Protein AF-A0A101GXT3-F1 (afdb_monomer_lite)

Foldseek 3Di:
DDLVVLCVLLVHDSVLSVVLVVLCVVVVVDVDDDPVVSQLSNQLVVVVVVVDDSNRSSVVSSPPPPCVVVVVVVVVVVVVVVVVVVVVVVVVVVVVVVVVVVVVVVVVVVVVVVVCVVVVVVVVVVVVVVVVVVVVVVVD

Radius of gyration: 41.02 Å; chains: 1; bounding box: 81×34×104 Å

Sequence (140 aa):
MNFKELSEASGIKYETVRNYVKVLIEEGLIDEVNEDVIQIVKKMPDYTSKGFTVVEAAHRAVVLEDTHTSVTEELTELQDKIASLQEENQRLERELGEEKATVAELKERLESFESNTENSSAIAVYKEDVKTAADALKTA

Structure (mmCIF, N/CA/C/O backbone):
data_AF-A0A101GXT3-F1
#
_entry.id   AF-A0A101GXT3-F1
#
loop_
_atom_site.group_PDB
_atom_site.id
_atom_site.type_symbol
_atom_site.label_atom_id
_atom_site.label_alt_id
_atom_site.label_comp_id
_atom_site.label_asym_id
_atom_site.label_entity_id
_atom_site.label_seq_id
_atom_site.pdbx_PDB_ins_code
_atom_site.Cartn_x
_atom_site.Cartn_y
_atom_site.Cartn_z
_atom_site.occupancy
_atom_site.B_iso_or_equiv
_atom_site.auth_seq_id
_atom_site.auth_comp_id
_atom_site.auth_asym_id
_atom_site.auth_atom_id
_atom_site.pdbx_PDB_model_num
ATOM 1 N N . MET A 1 1 ? 11.722 -0.841 -36.109 1.00 81.25 1 MET A N 1
ATOM 2 C CA . MET A 1 1 ? 13.142 -0.538 -35.807 1.00 81.25 1 MET A CA 1
ATOM 3 C C . MET A 1 1 ? 13.889 -1.850 -35.587 1.00 81.25 1 MET A C 1
ATOM 5 O O . MET A 1 1 ? 13.272 -2.807 -35.132 1.00 81.25 1 MET A O 1
ATOM 9 N N . ASN A 1 2 ? 15.172 -1.954 -35.939 1.00 88.44 2 ASN A N 1
ATOM 10 C CA . ASN A 1 2 ? 15.956 -3.183 -35.738 1.00 88.44 2 ASN A CA 1
ATOM 11 C C . ASN A 1 2 ? 16.849 -3.125 -34.476 1.00 88.44 2 ASN A C 1
ATOM 13 O O . ASN A 1 2 ? 17.088 -2.064 -33.906 1.00 88.44 2 ASN A O 1
ATOM 17 N N . PHE A 1 3 ? 17.369 -4.276 -34.026 1.00 90.12 3 PHE A N 1
ATOM 18 C CA . PHE A 1 3 ? 18.203 -4.355 -32.812 1.00 90.12 3 PHE A CA 1
ATOM 19 C C . PHE A 1 3 ? 19.497 -3.535 -32.885 1.00 90.12 3 PHE A C 1
ATOM 21 O O . PHE A 1 3 ? 20.016 -3.116 -31.853 1.00 90.12 3 PHE A O 1
ATOM 28 N N . LYS A 1 4 ? 20.040 -3.331 -34.090 1.00 90.50 4 LYS A N 1
ATOM 29 C CA . LYS A 1 4 ? 21.262 -2.551 -34.288 1.00 90.50 4 LYS A CA 1
ATOM 30 C C . LYS A 1 4 ? 20.979 -1.062 -34.089 1.00 90.50 4 LYS A C 1
ATOM 32 O O . LYS A 1 4 ? 21.676 -0.422 -33.313 1.00 90.50 4 LYS A O 1
ATOM 37 N N . GLU A 1 5 ? 19.908 -0.561 -34.696 1.00 90.81 5 GLU A N 1
ATOM 38 C CA . GLU A 1 5 ? 19.401 0.803 -34.496 1.00 90.81 5 GLU A CA 1
ATOM 39 C C . GLU A 1 5 ? 19.067 1.059 -33.022 1.00 90.81 5 GLU A C 1
ATOM 41 O O . GLU A 1 5 ? 19.459 2.079 -32.466 1.00 90.81 5 GLU A O 1
ATOM 46 N N . LEU A 1 6 ? 18.427 0.097 -32.349 1.00 91.31 6 LEU A N 1
ATOM 47 C CA . LEU A 1 6 ? 18.126 0.192 -30.919 1.00 91.31 6 LEU A CA 1
ATOM 48 C C . LEU A 1 6 ? 19.394 0.211 -30.053 1.00 91.31 6 LEU A C 1
ATOM 50 O O . LEU A 1 6 ? 19.456 0.944 -29.070 1.00 91.31 6 LEU A O 1
ATOM 54 N N . SER A 1 7 ? 20.413 -0.576 -30.401 1.00 93.00 7 SER A N 1
ATOM 55 C CA . SER A 1 7 ? 21.714 -0.578 -29.716 1.00 93.00 7 SER A CA 1
ATOM 56 C C . SER A 1 7 ? 22.421 0.769 -29.848 1.00 93.00 7 SER A C 1
ATOM 58 O O . SER A 1 7 ? 22.873 1.324 -28.848 1.00 93.00 7 SER A O 1
ATOM 60 N N . GLU A 1 8 ? 22.437 1.338 -31.051 1.00 93.19 8 GLU A N 1
ATOM 61 C CA . GLU A 1 8 ? 23.007 2.661 -31.313 1.00 93.19 8 GLU A CA 1
ATOM 62 C C . GLU A 1 8 ? 22.222 3.769 -30.583 1.00 93.19 8 GLU A C 1
ATOM 64 O O . GLU A 1 8 ? 22.824 4.612 -29.919 1.00 93.19 8 GLU A O 1
ATOM 69 N N . ALA A 1 9 ? 20.886 3.729 -30.612 1.00 91.25 9 ALA A N 1
ATOM 70 C CA . ALA A 1 9 ? 20.025 4.732 -29.979 1.00 91.25 9 ALA A CA 1
ATOM 71 C C . ALA A 1 9 ?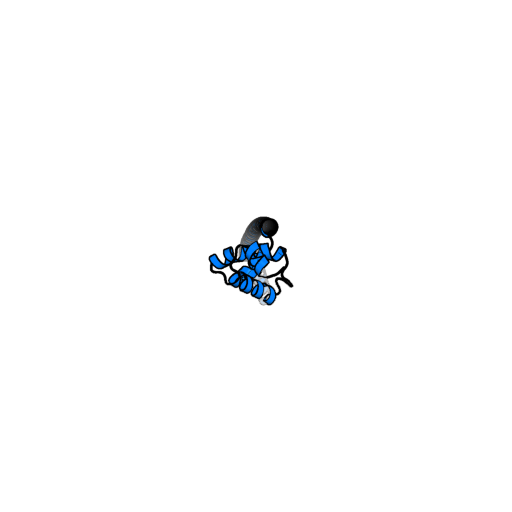 20.003 4.655 -28.439 1.00 91.25 9 ALA A C 1
ATOM 73 O O . ALA A 1 9 ? 19.859 5.677 -27.755 1.00 91.25 9 ALA A O 1
ATOM 74 N N . SER A 1 10 ? 20.134 3.449 -27.878 1.00 89.44 10 SER A N 1
ATOM 75 C CA . SER A 1 10 ? 20.193 3.225 -26.428 1.00 89.44 10 SER A CA 1
ATOM 76 C C . SER A 1 10 ? 21.587 3.435 -25.837 1.00 89.44 10 SER A C 1
ATOM 78 O O . SER A 1 10 ? 21.695 3.694 -24.641 1.00 89.44 10 SER A O 1
ATOM 80 N N . GLY A 1 11 ? 22.647 3.349 -26.649 1.00 92.06 11 GLY A N 1
ATOM 81 C CA . GLY A 1 11 ? 24.036 3.351 -26.176 1.00 92.06 11 GLY A CA 1
ATOM 82 C C . GLY A 1 11 ? 24.439 2.051 -25.470 1.00 92.06 11 GLY A C 1
ATOM 83 O O . GLY A 1 11 ? 25.480 1.995 -24.815 1.00 92.06 11 GLY A O 1
ATOM 84 N N . ILE A 1 12 ? 23.621 1.001 -25.582 1.00 93.31 12 ILE A N 1
ATOM 85 C CA . ILE A 1 12 ? 23.827 -0.300 -24.940 1.00 93.31 12 ILE A CA 1
ATOM 86 C C . ILE A 1 12 ? 24.348 -1.296 -25.977 1.00 93.31 12 ILE A C 1
ATOM 88 O O . ILE A 1 12 ? 23.961 -1.260 -27.143 1.00 93.31 12 ILE A O 1
ATOM 92 N N . LYS A 1 13 ? 25.223 -2.217 -25.554 1.00 95.19 13 LYS A N 1
ATOM 93 C CA . LYS A 1 13 ? 25.785 -3.262 -26.426 1.00 95.19 13 LYS A CA 1
ATOM 94 C C . LYS A 1 13 ? 24.692 -4.113 -27.074 1.00 95.19 13 LYS A C 1
ATOM 96 O O . LYS A 1 13 ? 23.722 -4.490 -26.416 1.00 95.19 13 LYS A O 1
ATOM 101 N N . TYR A 1 14 ? 24.908 -4.478 -28.334 1.00 94.69 14 TYR A N 1
ATOM 102 C CA . TYR A 1 14 ? 23.961 -5.234 -29.151 1.00 94.69 14 TYR A CA 1
ATOM 103 C C . TYR A 1 14 ? 23.461 -6.517 -28.472 1.00 94.69 14 TYR A C 1
ATOM 105 O O . TYR A 1 14 ? 22.256 -6.757 -28.416 1.00 94.69 14 TYR A O 1
ATOM 113 N N . GLU A 1 15 ? 24.358 -7.323 -27.900 1.00 93.94 15 GLU A N 1
ATOM 114 C CA . GLU A 1 15 ? 24.000 -8.576 -27.227 1.00 93.94 15 GLU A CA 1
ATOM 115 C C . GLU A 1 15 ? 23.100 -8.335 -26.011 1.00 93.94 15 GLU A C 1
ATOM 117 O O . GLU A 1 15 ? 22.149 -9.083 -25.780 1.00 93.94 15 GLU A O 1
ATOM 122 N N . THR A 1 16 ? 23.376 -7.272 -25.254 1.00 93.38 16 THR A N 1
ATOM 123 C CA . THR A 1 16 ? 22.592 -6.882 -24.079 1.00 93.38 16 THR A CA 1
ATOM 124 C C . THR A 1 16 ? 21.211 -6.384 -24.488 1.00 93.38 16 THR A C 1
ATOM 126 O O . THR A 1 16 ? 20.220 -6.835 -23.920 1.00 93.38 16 THR A O 1
ATOM 129 N N . VAL A 1 17 ? 21.124 -5.541 -25.521 1.00 94.69 17 VAL A N 1
ATOM 130 C CA . VAL A 1 17 ? 19.843 -5.091 -26.090 1.00 94.69 17 VAL A CA 1
ATOM 131 C C . VAL A 1 17 ? 19.025 -6.273 -26.590 1.00 94.69 17 VAL A C 1
ATOM 133 O O . VAL A 1 17 ? 17.846 -6.383 -26.269 1.00 94.69 17 VAL A O 1
ATOM 136 N N . ARG A 1 18 ? 19.646 -7.199 -27.324 1.00 94.69 18 ARG A N 1
ATOM 137 C CA . ARG A 1 18 ? 18.972 -8.403 -27.815 1.00 94.69 18 ARG A CA 1
ATOM 138 C C . ARG A 1 18 ? 18.406 -9.237 -26.665 1.00 94.69 18 ARG A C 1
ATOM 140 O O . ARG A 1 18 ? 17.293 -9.737 -26.781 1.00 94.69 18 ARG A O 1
ATOM 147 N N . ASN A 1 19 ? 19.150 -9.378 -25.568 1.00 94.94 19 ASN A N 1
ATOM 148 C CA . ASN A 1 19 ? 18.678 -10.084 -24.380 1.00 94.94 19 ASN A CA 1
ATOM 149 C C . ASN A 1 19 ? 17.511 -9.353 -23.695 1.00 94.94 19 ASN A C 1
ATOM 151 O O . ASN A 1 19 ? 16.520 -9.981 -23.345 1.00 94.94 19 ASN A O 1
ATOM 155 N N . TYR A 1 20 ? 17.604 -8.032 -23.543 1.00 95.00 20 TYR A N 1
ATOM 156 C CA . TYR A 1 20 ? 16.555 -7.220 -22.923 1.00 95.00 20 TYR A CA 1
ATOM 157 C C . TYR A 1 20 ? 15.260 -7.240 -23.727 1.00 9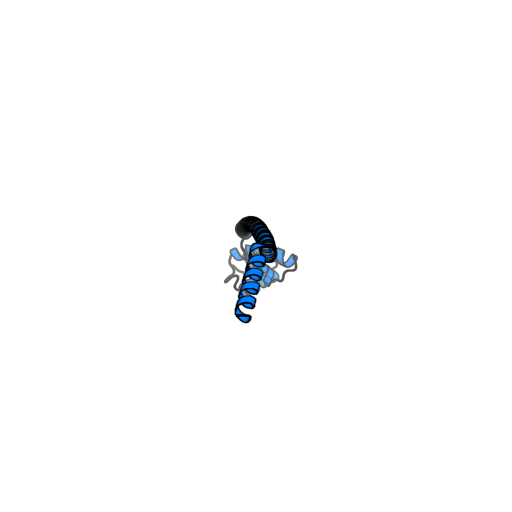5.00 20 TYR A C 1
ATOM 159 O O . TYR A 1 20 ? 14.203 -7.505 -23.170 1.00 95.00 20 TYR A O 1
ATOM 167 N N . VAL A 1 21 ? 15.340 -7.043 -25.043 1.00 93.88 21 VAL A N 1
ATOM 168 C CA . VAL A 1 21 ? 14.159 -7.070 -25.912 1.00 93.88 21 VAL A CA 1
ATOM 169 C C . VAL A 1 21 ? 13.527 -8.454 -25.959 1.00 93.88 21 VAL A C 1
ATOM 171 O O . VAL A 1 21 ? 12.307 -8.562 -25.963 1.00 93.88 21 VAL A O 1
ATOM 174 N N . LYS A 1 22 ? 14.339 -9.517 -25.945 1.00 94.94 22 LYS A N 1
ATOM 175 C CA . LYS A 1 22 ? 13.819 -10.880 -25.839 1.00 94.94 22 LYS A CA 1
ATOM 176 C C . LYS A 1 22 ? 12.952 -11.036 -24.585 1.00 94.94 22 LYS A C 1
ATOM 178 O O . LYS A 1 22 ? 11.830 -11.509 -24.701 1.00 94.94 22 LYS A O 1
ATOM 183 N N . VAL A 1 23 ? 13.446 -10.590 -23.430 1.00 95.56 23 VAL A N 1
ATOM 184 C CA . VAL A 1 23 ? 12.694 -10.634 -22.167 1.00 95.56 23 VAL A CA 1
ATOM 185 C C . VAL A 1 23 ? 11.440 -9.761 -22.228 1.00 95.56 23 VAL A C 1
ATOM 187 O O . VAL A 1 23 ? 10.382 -10.202 -21.806 1.00 95.56 23 VAL A O 1
ATOM 190 N N . LEU A 1 24 ? 11.521 -8.556 -22.798 1.00 93.50 24 LEU A N 1
ATOM 191 C CA . LEU A 1 24 ? 10.360 -7.670 -22.937 1.00 93.50 24 LEU A CA 1
ATOM 192 C C . LEU A 1 24 ? 9.232 -8.306 -23.771 1.00 93.50 24 LEU A C 1
ATOM 194 O O . LEU A 1 24 ? 8.067 -8.148 -23.425 1.00 93.50 24 LEU A O 1
ATOM 198 N N . ILE A 1 25 ? 9.570 -9.047 -24.830 1.00 93.75 25 ILE A N 1
ATOM 199 C CA . ILE A 1 25 ? 8.590 -9.768 -25.658 1.00 93.75 25 ILE A CA 1
ATOM 200 C C . ILE A 1 25 ? 8.069 -11.020 -24.935 1.00 93.75 25 ILE A C 1
ATOM 202 O O . ILE A 1 25 ? 6.870 -11.277 -24.941 1.00 93.75 25 ILE A O 1
ATOM 206 N N . GLU A 1 26 ? 8.949 -11.808 -24.304 1.00 94.81 26 GLU A N 1
ATOM 207 C CA . GLU A 1 26 ? 8.564 -13.038 -23.587 1.00 94.81 26 GLU A CA 1
ATOM 208 C C . GLU A 1 26 ? 7.630 -12.758 -22.401 1.00 94.81 26 GLU A C 1
ATOM 210 O O . GLU A 1 26 ? 6.717 -13.539 -22.142 1.00 94.81 26 GLU A O 1
ATOM 215 N N . GLU A 1 27 ? 7.820 -11.625 -21.725 1.00 92.19 27 GLU A N 1
ATOM 216 C CA . GLU A 1 27 ? 6.972 -11.164 -20.621 1.00 92.19 27 GLU A CA 1
ATOM 217 C C . GLU A 1 27 ? 5.707 -10.424 -21.100 1.00 92.19 27 GLU A C 1
ATOM 219 O O . GLU A 1 27 ? 4.913 -9.975 -20.275 1.00 92.19 27 GLU A O 1
ATOM 224 N N . GLY A 1 28 ? 5.506 -10.276 -22.417 1.00 90.25 28 GLY A N 1
ATOM 225 C CA . GLY A 1 28 ? 4.350 -9.576 -22.990 1.00 90.25 28 GLY A CA 1
ATOM 226 C C . GLY A 1 28 ? 4.312 -8.078 -22.673 1.00 90.25 28 GLY A C 1
ATOM 227 O O . GLY A 1 28 ? 3.241 -7.479 -22.647 1.00 90.25 28 GLY A O 1
ATOM 228 N N . LEU A 1 29 ? 5.469 -7.475 -22.391 1.00 88.25 29 LEU A N 1
ATOM 229 C CA . LEU A 1 29 ? 5.594 -6.059 -22.042 1.00 88.25 29 LEU A CA 1
ATOM 230 C C . LEU A 1 29 ? 5.663 -5.160 -23.280 1.00 88.25 29 LEU A C 1
ATOM 232 O O . LEU A 1 29 ? 5.351 -3.974 -23.194 1.00 88.25 29 LEU A O 1
ATOM 236 N N . ILE A 1 30 ? 6.090 -5.719 -24.415 1.00 89.06 30 ILE A N 1
ATOM 237 C CA . ILE A 1 30 ? 6.069 -5.077 -25.731 1.00 89.06 30 ILE A CA 1
ATOM 238 C C . ILE A 1 30 ? 5.680 -6.114 -26.791 1.00 89.06 30 ILE A C 1
ATOM 240 O O . ILE A 1 30 ? 6.122 -7.262 -26.725 1.00 89.06 30 ILE A O 1
ATOM 244 N N . ASP A 1 31 ? 4.927 -5.689 -27.802 1.00 85.31 31 ASP A N 1
ATOM 245 C CA . ASP A 1 31 ? 4.561 -6.548 -28.936 1.00 85.31 31 ASP A CA 1
ATOM 246 C C . ASP A 1 31 ? 5.598 -6.483 -30.070 1.00 85.31 31 ASP A C 1
ATOM 248 O O . ASP A 1 31 ? 5.850 -7.466 -30.770 1.00 85.31 31 ASP A O 1
ATOM 252 N N . GLU A 1 32 ? 6.238 -5.324 -30.250 1.00 86.25 32 GLU A N 1
ATOM 253 C CA . GLU A 1 32 ? 7.212 -5.090 -31.314 1.00 86.25 32 GLU A CA 1
ATOM 254 C C . GLU A 1 32 ? 8.273 -4.044 -30.944 1.00 86.25 32 GLU A C 1
ATOM 256 O O . GLU A 1 32 ? 8.149 -3.286 -29.983 1.00 86.25 32 GLU A O 1
ATOM 261 N N . VAL A 1 33 ? 9.356 -4.003 -31.727 1.00 86.94 33 VAL A N 1
ATOM 262 C CA . VAL A 1 33 ? 10.476 -3.078 -31.508 1.00 86.94 33 VAL A CA 1
ATOM 263 C C . VAL A 1 33 ? 10.215 -1.741 -32.209 1.00 86.94 33 VAL A C 1
ATOM 265 O O . VAL A 1 33 ? 10.467 -1.589 -33.414 1.00 86.94 33 VAL A O 1
ATOM 268 N N . ASN A 1 34 ? 9.757 -0.763 -31.427 1.00 88.00 34 ASN A N 1
ATOM 269 C CA . ASN A 1 34 ? 9.475 0.616 -31.836 1.00 88.00 34 ASN A CA 1
ATOM 270 C C . ASN A 1 34 ? 10.319 1.642 -31.039 1.00 88.00 34 ASN A C 1
ATOM 272 O O . ASN A 1 34 ? 11.144 1.263 -30.207 1.00 88.00 34 ASN A O 1
ATOM 276 N N . GLU A 1 35 ? 10.151 2.938 -31.313 1.00 85.50 35 GLU A N 1
ATOM 277 C CA . GLU A 1 35 ? 10.928 4.004 -30.656 1.00 85.50 35 GLU A CA 1
ATOM 278 C C . GLU A 1 35 ? 10.694 4.090 -29.136 1.00 85.50 35 GLU A C 1
ATOM 280 O O . GLU A 1 35 ? 11.627 4.417 -28.398 1.00 85.50 35 GLU A O 1
ATOM 285 N N . ASP A 1 36 ? 9.515 3.707 -28.642 1.00 83.62 36 ASP A N 1
ATOM 286 C CA . ASP A 1 36 ? 9.188 3.732 -27.208 1.00 83.62 36 ASP A CA 1
ATOM 287 C C . ASP A 1 36 ? 10.061 2.747 -26.413 1.00 83.62 36 ASP A C 1
ATOM 289 O O . ASP A 1 36 ? 10.491 3.024 -25.287 1.00 83.62 36 ASP A O 1
ATOM 293 N N . VAL A 1 37 ? 10.439 1.627 -27.042 1.00 90.06 37 VAL A N 1
ATOM 294 C CA . VAL A 1 37 ? 11.341 0.615 -26.467 1.00 90.06 37 VAL A CA 1
ATOM 295 C C . VAL A 1 37 ? 12.717 1.195 -26.132 1.00 90.06 37 VAL A C 1
ATOM 297 O O . VAL A 1 37 ? 13.378 0.705 -25.215 1.00 90.06 37 VAL A O 1
ATOM 300 N N . ILE A 1 38 ? 13.160 2.258 -26.817 1.00 90.88 38 ILE A N 1
ATOM 301 C CA . ILE A 1 38 ? 14.462 2.894 -26.559 1.00 90.88 38 ILE A CA 1
ATOM 302 C C . ILE A 1 38 ? 14.535 3.376 -25.109 1.00 90.88 38 ILE A C 1
ATOM 304 O O . ILE A 1 38 ? 15.544 3.146 -24.439 1.00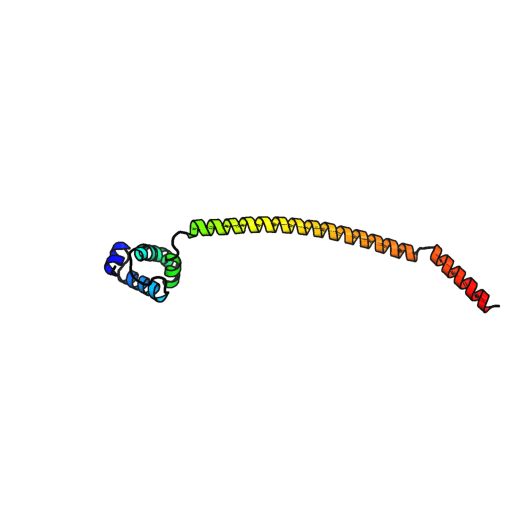 90.88 38 ILE A O 1
ATOM 308 N N . GLN A 1 39 ? 13.475 4.016 -24.610 1.00 87.62 39 GLN A N 1
ATOM 309 C CA . GLN A 1 39 ? 13.446 4.547 -23.245 1.00 87.62 39 GLN A CA 1
ATOM 310 C C . GLN A 1 39 ? 13.414 3.428 -22.204 1.00 87.62 39 GLN A C 1
ATOM 312 O O . GLN A 1 39 ? 14.123 3.494 -21.201 1.00 87.62 39 GLN A O 1
ATOM 317 N N . ILE A 1 40 ? 12.661 2.363 -22.475 1.00 90.62 40 ILE A N 1
ATOM 318 C CA . ILE A 1 40 ? 12.573 1.185 -21.604 1.00 90.62 40 ILE A CA 1
ATOM 319 C C . ILE A 1 40 ? 13.952 0.522 -21.488 1.00 90.62 40 ILE A C 1
ATOM 321 O O . ILE A 1 40 ? 14.488 0.340 -20.394 1.00 90.62 40 ILE A O 1
ATOM 325 N N . VAL A 1 41 ? 14.585 0.230 -22.625 1.00 92.50 41 VAL A N 1
ATOM 326 C CA . VAL A 1 41 ? 15.896 -0.429 -22.685 1.00 92.50 41 VAL A CA 1
ATOM 327 C C . VAL A 1 41 ? 16.992 0.426 -22.041 1.00 92.50 41 VAL A C 1
ATOM 329 O O . VAL A 1 41 ? 17.881 -0.134 -21.400 1.00 92.50 41 VAL A O 1
ATOM 332 N N . LYS A 1 42 ? 16.906 1.763 -22.120 1.00 92.69 42 LYS A N 1
ATOM 333 C CA . LYS A 1 42 ? 17.817 2.688 -21.419 1.00 92.69 42 LYS A CA 1
ATOM 334 C C . LYS A 1 42 ? 17.710 2.628 -19.892 1.00 92.69 42 LYS A C 1
ATOM 336 O O . LYS A 1 42 ? 18.725 2.826 -19.234 1.00 92.69 42 LYS A O 1
ATOM 341 N N . LYS A 1 43 ? 16.532 2.332 -19.333 1.00 90.94 43 LYS A N 1
ATOM 342 C CA . LYS A 1 43 ? 16.300 2.251 -17.875 1.00 90.94 43 LYS A CA 1
ATOM 343 C C . LYS A 1 43 ? 16.728 0.911 -17.266 1.00 90.94 43 LYS A C 1
ATOM 345 O O . LYS A 1 43 ? 17.111 0.845 -16.101 1.00 90.94 43 LYS A O 1
ATOM 350 N N . MET A 1 44 ? 16.688 -0.180 -18.032 1.00 92.75 44 MET A N 1
ATOM 351 C CA . MET A 1 44 ? 16.995 -1.528 -17.521 1.00 92.75 44 MET A CA 1
ATOM 352 C C . MET A 1 44 ? 18.398 -1.688 -16.879 1.00 92.75 44 MET A C 1
ATOM 354 O O . MET A 1 44 ? 18.506 -2.390 -15.865 1.00 92.75 44 MET A O 1
ATOM 358 N N . PRO A 1 45 ? 19.482 -1.055 -17.381 1.00 93.75 45 PRO A N 1
ATOM 359 C CA . PRO A 1 45 ? 20.787 -1.048 -16.713 1.00 93.75 45 PRO A CA 1
ATOM 360 C C . PRO A 1 45 ? 20.765 -0.520 -15.269 1.00 93.75 45 PRO A C 1
ATOM 362 O O . PRO A 1 45 ? 21.468 -1.055 -14.411 1.00 93.75 45 PRO A O 1
ATOM 365 N N . ASP A 1 46 ? 19.925 0.470 -14.962 1.00 89.81 46 ASP A N 1
ATOM 366 C CA . ASP A 1 46 ? 19.850 1.062 -13.619 1.00 89.81 46 ASP A CA 1
ATOM 367 C C . ASP A 1 46 ? 19.263 0.095 -12.590 1.00 89.81 46 ASP A C 1
ATOM 369 O O . ASP A 1 46 ? 19.604 0.148 -11.409 1.00 89.81 46 ASP A O 1
ATOM 373 N N . TYR A 1 47 ? 18.389 -0.814 -13.020 1.00 89.12 47 TYR A N 1
ATOM 374 C CA . TYR A 1 47 ? 17.837 -1.853 -12.153 1.00 89.12 47 TYR A CA 1
ATOM 375 C C . TYR A 1 47 ? 18.769 -3.063 -12.068 1.00 89.12 47 TYR A C 1
ATOM 377 O O . TYR A 1 47 ? 19.040 -3.562 -10.978 1.00 89.12 47 TYR A O 1
ATOM 385 N N . THR A 1 48 ? 19.335 -3.507 -13.188 1.00 90.69 48 THR A N 1
ATOM 386 C CA . THR A 1 48 ? 20.271 -4.647 -13.175 1.00 90.69 48 THR A CA 1
ATOM 387 C C . THR A 1 48 ? 21.549 -4.350 -12.382 1.00 90.69 48 THR A C 1
ATOM 389 O O . THR A 1 48 ? 22.040 -5.217 -11.663 1.00 90.69 48 THR A O 1
ATOM 392 N N . SER A 1 49 ? 22.045 -3.107 -12.401 1.00 90.44 49 SER A N 1
ATOM 393 C CA . SER A 1 49 ? 23.171 -2.671 -11.556 1.00 90.44 49 SER A CA 1
ATOM 394 C C . SER A 1 49 ? 22.853 -2.649 -10.055 1.00 90.44 49 SER A C 1
ATOM 396 O O . SER A 1 49 ? 23.765 -2.770 -9.238 1.00 90.44 49 SER A O 1
ATOM 398 N N . LYS A 1 50 ? 21.570 -2.570 -9.676 1.00 89.38 50 LYS A N 1
ATOM 399 C CA . LYS A 1 50 ? 21.087 -2.695 -8.288 1.00 89.38 50 LYS A CA 1
ATOM 400 C C . LYS A 1 50 ? 20.892 -4.152 -7.847 1.00 89.38 50 LYS A C 1
ATOM 402 O O . LYS A 1 50 ? 20.429 -4.389 -6.735 1.00 89.38 50 LYS A O 1
ATOM 407 N N . GLY A 1 51 ? 21.246 -5.122 -8.694 1.00 89.25 51 GLY A N 1
ATOM 408 C CA . GLY A 1 51 ? 21.162 -6.553 -8.394 1.00 89.25 51 GLY A CA 1
ATOM 409 C C . GLY A 1 51 ? 19.834 -7.212 -8.770 1.00 89.25 51 GLY A C 1
ATOM 410 O O . GLY A 1 51 ? 19.653 -8.389 -8.470 1.00 89.25 51 GLY A O 1
ATOM 411 N N . PHE A 1 52 ? 18.921 -6.495 -9.435 1.00 88.88 52 PHE A N 1
ATOM 412 C CA . PHE A 1 52 ? 17.692 -7.089 -9.963 1.00 88.88 52 PHE A CA 1
ATOM 413 C C . PHE A 1 52 ? 17.976 -7.974 -11.181 1.00 88.88 52 PHE A C 1
ATOM 415 O O . PHE A 1 52 ? 18.883 -7.711 -11.977 1.00 88.88 52 PHE A O 1
ATOM 422 N N . THR A 1 53 ? 17.163 -9.012 -11.360 1.00 94.06 53 THR A N 1
ATOM 423 C CA . THR A 1 53 ? 17.191 -9.845 -12.567 1.00 94.06 53 THR A CA 1
ATOM 424 C C . THR A 1 53 ? 16.732 -9.054 -13.798 1.00 94.06 53 THR A C 1
ATOM 426 O O . THR A 1 53 ? 16.107 -7.999 -13.697 1.00 94.06 53 THR A O 1
ATOM 429 N N . VAL A 1 54 ? 17.027 -9.561 -14.998 1.00 92.88 54 VAL A N 1
ATOM 430 C CA . VAL A 1 54 ? 16.636 -8.891 -16.253 1.00 92.88 54 VAL A CA 1
ATOM 431 C C . VAL A 1 54 ? 15.111 -8.790 -16.396 1.00 92.88 54 VAL A C 1
ATOM 433 O O . VAL A 1 54 ? 14.619 -7.766 -16.858 1.00 92.88 54 VAL A O 1
ATOM 436 N N . VAL A 1 55 ? 14.371 -9.811 -15.950 1.00 93.81 55 VAL A N 1
ATOM 437 C CA . VAL A 1 55 ? 12.896 -9.816 -15.921 1.00 93.81 55 VAL A CA 1
ATOM 438 C C . VAL A 1 55 ? 12.381 -8.720 -14.990 1.00 93.81 55 VAL A C 1
ATOM 440 O O . VAL A 1 55 ? 11.598 -7.862 -15.382 1.00 93.81 55 VAL A O 1
ATOM 443 N N . GLU A 1 56 ? 12.901 -8.675 -13.767 1.00 88.25 56 GLU A N 1
ATOM 444 C CA . GLU A 1 56 ? 12.565 -7.655 -12.774 1.00 88.25 56 GLU A CA 1
ATOM 445 C C . GLU A 1 56 ? 12.893 -6.226 -13.217 1.00 88.25 56 GLU A C 1
ATOM 447 O O . GLU A 1 56 ? 12.179 -5.286 -12.858 1.00 88.25 56 GLU A O 1
ATOM 452 N N . ALA A 1 57 ? 13.982 -6.056 -13.964 1.00 91.62 57 ALA A N 1
ATOM 453 C CA . ALA A 1 57 ? 14.361 -4.788 -14.564 1.00 91.62 57 ALA A CA 1
ATOM 454 C C . ALA A 1 57 ? 13.418 -4.398 -15.710 1.00 91.62 57 ALA A C 1
ATOM 456 O O . ALA A 1 57 ? 13.087 -3.224 -15.827 1.00 91.62 57 ALA A O 1
ATOM 457 N N . ALA A 1 58 ? 12.971 -5.361 -16.523 1.00 91.56 58 ALA A N 1
ATOM 458 C CA . ALA A 1 58 ? 12.041 -5.134 -17.627 1.00 91.56 58 ALA A CA 1
ATOM 459 C C . ALA A 1 58 ? 10.693 -4.614 -17.114 1.00 91.56 58 ALA A C 1
ATOM 461 O O . ALA A 1 58 ? 10.261 -3.537 -17.520 1.00 91.56 58 ALA A O 1
ATOM 462 N N . HIS A 1 59 ? 10.097 -5.307 -16.138 1.00 89.81 59 HIS A N 1
ATOM 463 C CA . HIS A 1 59 ? 8.842 -4.886 -15.504 1.00 89.81 59 HIS A CA 1
ATOM 464 C C . HIS A 1 59 ? 8.944 -3.482 -14.899 1.00 89.81 59 HIS A C 1
ATOM 466 O O . HIS A 1 59 ? 8.056 -2.662 -15.087 1.00 89.81 59 HIS A O 1
ATOM 472 N N . ARG A 1 60 ? 10.056 -3.155 -14.230 1.00 87.81 60 ARG A N 1
ATOM 473 C CA . ARG A 1 60 ? 10.258 -1.823 -13.631 1.00 87.81 60 ARG A CA 1
ATOM 474 C C . ARG A 1 60 ? 10.550 -0.723 -14.653 1.00 87.81 60 ARG A C 1
ATOM 476 O O . ARG A 1 60 ? 10.213 0.426 -14.404 1.00 87.81 60 ARG A O 1
ATOM 483 N N . ALA A 1 61 ? 11.182 -1.055 -15.774 1.00 87.56 61 ALA A N 1
ATOM 484 C CA . ALA A 1 61 ? 11.539 -0.093 -16.813 1.00 87.56 61 ALA A CA 1
ATOM 485 C C . ALA A 1 61 ? 10.358 0.294 -17.718 1.00 87.56 61 ALA A C 1
ATOM 487 O O . ALA A 1 61 ? 10.352 1.401 -18.258 1.00 87.56 61 ALA A O 1
ATOM 488 N N . VAL A 1 62 ? 9.390 -0.613 -17.892 1.00 86.44 62 VAL A N 1
ATOM 489 C CA . VAL A 1 62 ? 8.168 -0.408 -18.696 1.00 86.44 62 VAL A CA 1
ATOM 490 C C . VAL A 1 62 ? 7.159 0.474 -17.977 1.00 86.44 62 VAL A C 1
ATOM 492 O O . VAL A 1 62 ? 6.385 1.166 -18.634 1.00 86.44 62 VAL A O 1
ATOM 495 N N . VAL A 1 63 ? 7.193 0.499 -16.643 1.00 77.75 63 VAL A N 1
ATOM 496 C CA . VAL A 1 63 ? 6.432 1.469 -15.858 1.00 77.75 63 VAL A CA 1
ATOM 497 C C . VAL A 1 63 ? 6.971 2.866 -16.201 1.00 77.75 63 VAL A C 1
ATOM 499 O O . VAL A 1 63 ? 7.998 3.322 -15.695 1.00 77.75 63 VAL A O 1
ATOM 502 N N . LEU A 1 64 ? 6.310 3.503 -17.171 1.00 54.44 64 LEU A N 1
ATOM 503 C CA . LEU A 1 64 ? 6.509 4.889 -17.576 1.00 54.44 64 LEU A CA 1
ATOM 504 C C . LEU A 1 64 ? 6.369 5.797 -16.347 1.00 54.44 64 LEU A C 1
ATOM 506 O O . LEU A 1 64 ? 5.708 5.449 -15.373 1.00 54.44 64 LEU A O 1
ATOM 510 N N . GLU A 1 65 ? 7.047 6.941 -16.391 1.00 50.97 65 GLU A N 1
ATOM 511 C CA . GLU A 1 65 ? 7.146 7.939 -15.320 1.00 50.97 65 GLU A CA 1
ATOM 512 C C . GLU A 1 65 ? 5.805 8.633 -14.984 1.00 50.97 65 GLU A C 1
ATOM 514 O O . GLU A 1 65 ? 5.726 9.853 -14.999 1.00 50.97 65 GLU A O 1
ATOM 519 N N . ASP A 1 66 ? 4.772 7.878 -14.618 1.00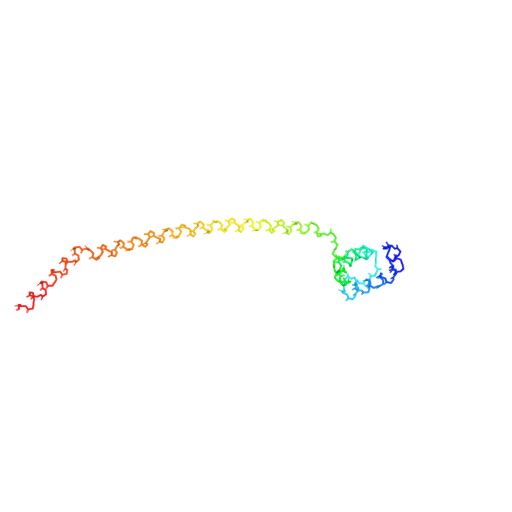 45.91 66 ASP A N 1
ATOM 520 C CA . ASP A 1 66 ? 3.601 8.363 -13.870 1.00 45.91 66 ASP A CA 1
ATOM 521 C C . ASP A 1 66 ? 3.674 7.967 -12.388 1.00 45.91 66 ASP A C 1
ATOM 523 O O . ASP A 1 66 ? 2.860 8.386 -11.568 1.00 45.91 66 ASP A O 1
ATOM 527 N N . THR A 1 67 ? 4.699 7.207 -11.988 1.00 47.88 67 THR A N 1
ATOM 528 C CA . THR A 1 67 ? 4.873 6.781 -10.595 1.00 47.88 67 THR A CA 1
ATOM 529 C C . THR A 1 67 ? 5.243 7.915 -9.657 1.00 47.88 67 THR A C 1
ATOM 531 O O . THR A 1 67 ? 5.205 7.702 -8.459 1.00 47.88 67 THR A O 1
ATOM 534 N N . HIS A 1 68 ? 5.635 9.103 -10.124 1.00 47.53 68 HIS A N 1
ATOM 535 C CA . HIS A 1 68 ? 5.854 10.207 -9.187 1.00 47.53 68 HIS A CA 1
ATOM 536 C C . HIS A 1 68 ? 4.558 10.916 -8.808 1.00 47.53 68 HIS A C 1
ATOM 538 O O . HIS A 1 68 ? 4.445 11.297 -7.655 1.00 47.53 68 HIS A O 1
ATOM 544 N N . THR A 1 69 ? 3.589 11.026 -9.716 1.00 49.22 69 THR A N 1
ATOM 545 C CA . THR A 1 69 ? 2.273 11.640 -9.481 1.00 49.22 69 THR A CA 1
ATOM 546 C C . THR A 1 69 ? 1.282 10.649 -8.875 1.00 49.22 69 THR A C 1
ATOM 548 O O . THR A 1 69 ? 0.711 10.948 -7.829 1.00 49.22 69 THR A O 1
ATOM 551 N N . SER A 1 70 ? 1.156 9.438 -9.433 1.00 51.25 70 SER A N 1
ATOM 552 C CA . SER A 1 70 ? 0.253 8.404 -8.894 1.00 51.25 70 SER A CA 1
ATOM 553 C C . SER A 1 70 ? 0.700 7.917 -7.514 1.00 51.25 70 SER A C 1
ATOM 555 O O . SER A 1 70 ? -0.132 7.808 -6.620 1.00 51.25 70 SER A O 1
ATOM 557 N N . VAL A 1 71 ? 2.007 7.718 -7.280 1.00 57.00 71 VAL A N 1
ATOM 558 C CA . VAL A 1 71 ? 2.470 7.349 -5.931 1.00 57.00 71 VAL A CA 1
ATOM 559 C C . VAL A 1 71 ? 2.264 8.508 -4.970 1.00 57.00 71 VAL A C 1
ATOM 561 O O . VAL A 1 71 ? 1.894 8.252 -3.837 1.00 57.00 71 VAL A O 1
ATOM 564 N N . THR A 1 72 ? 2.458 9.774 -5.364 1.00 62.34 72 THR A N 1
ATOM 565 C CA . THR A 1 72 ? 2.167 10.881 -4.438 1.00 62.34 72 THR A CA 1
ATOM 566 C C . THR A 1 72 ? 0.687 11.002 -4.119 1.00 62.34 72 THR A C 1
ATOM 568 O O . THR A 1 72 ? 0.374 11.222 -2.957 1.00 62.34 72 THR A O 1
ATOM 571 N N . GLU A 1 73 ? -0.205 10.819 -5.095 1.00 66.31 73 GLU A N 1
ATOM 572 C CA . GLU A 1 73 ? -1.655 10.872 -4.884 1.00 66.31 73 GLU A CA 1
ATOM 573 C C . GLU A 1 73 ? -2.121 9.727 -3.977 1.00 66.31 73 GLU A C 1
ATOM 575 O O . GLU A 1 73 ? -2.742 9.979 -2.944 1.00 66.31 73 GLU A O 1
ATOM 580 N N . GLU A 1 74 ? -1.713 8.488 -4.261 1.00 71.31 74 GLU A N 1
ATOM 581 C CA . GLU A 1 74 ? -2.009 7.334 -3.404 1.00 71.31 74 GLU A CA 1
ATOM 582 C C . GLU A 1 74 ? -1.431 7.505 -1.992 1.00 71.31 74 GLU A C 1
ATOM 584 O O . GLU A 1 74 ? -2.070 7.157 -0.999 1.00 71.31 74 GLU A O 1
ATOM 589 N N . LEU A 1 75 ? -0.232 8.078 -1.864 1.00 79.88 75 LEU A N 1
ATOM 590 C CA . LEU A 1 75 ? 0.404 8.314 -0.568 1.00 79.88 75 LEU A CA 1
ATOM 591 C C . LEU A 1 75 ? -0.310 9.438 0.198 1.00 79.88 75 LEU A C 1
ATOM 593 O O . LEU A 1 75 ? -0.466 9.316 1.412 1.00 79.88 75 LEU A O 1
ATOM 597 N N . THR A 1 76 ? -0.812 10.475 -0.481 1.00 78.62 76 THR A N 1
ATOM 598 C CA . THR A 1 76 ? -1.661 11.503 0.144 1.00 78.62 76 THR A CA 1
ATOM 599 C C . THR A 1 76 ? -3.013 10.948 0.580 1.00 78.62 76 THR A C 1
ATOM 601 O O . THR A 1 76 ? -3.411 11.172 1.720 1.00 78.62 76 THR A O 1
ATOM 604 N N . GLU A 1 77 ? -3.679 10.137 -0.245 1.00 83.00 77 GLU A N 1
ATOM 605 C CA . GLU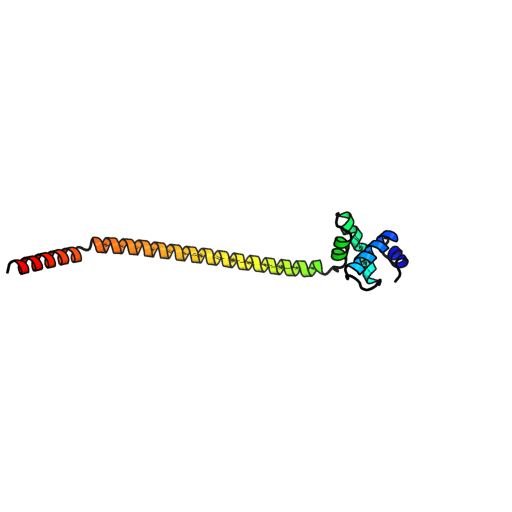 A 1 77 ? -4.942 9.490 0.128 1.00 83.00 77 GLU A CA 1
ATOM 606 C C . GLU A 1 77 ? -4.759 8.548 1.324 1.00 83.00 77 GLU A C 1
ATOM 608 O O . GLU A 1 77 ? -5.581 8.522 2.245 1.00 83.00 77 GLU A O 1
ATOM 613 N N . LEU A 1 78 ? -3.653 7.798 1.359 1.00 90.19 78 LEU A N 1
ATOM 614 C CA . LEU A 1 78 ? -3.306 6.948 2.494 1.00 90.19 78 LEU A CA 1
ATOM 615 C C . LEU A 1 78 ? -3.000 7.767 3.752 1.00 90.19 78 LEU A C 1
ATOM 617 O O . LEU A 1 78 ? -3.421 7.372 4.839 1.00 90.19 78 LEU A O 1
ATOM 621 N N . GLN A 1 79 ? -2.304 8.900 3.634 1.00 89.00 79 GLN A N 1
ATOM 622 C CA . GLN A 1 79 ? -2.046 9.803 4.761 1.00 89.00 79 GLN A CA 1
ATOM 623 C C . GLN A 1 79 ? -3.345 10.383 5.331 1.00 89.00 79 GLN A C 1
ATOM 625 O O . GLN A 1 79 ? -3.547 10.327 6.546 1.00 89.00 79 GLN A O 1
ATOM 630 N N . ASP A 1 80 ? -4.256 10.842 4.474 1.00 91.19 80 ASP A N 1
ATOM 631 C CA . ASP A 1 80 ? -5.568 11.357 4.879 1.00 91.19 80 ASP A CA 1
ATOM 632 C C . ASP A 1 80 ? -6.424 10.265 5.531 1.00 91.19 80 ASP A C 1
ATOM 634 O O . ASP A 1 80 ? -7.105 10.491 6.541 1.00 91.19 80 ASP A O 1
ATOM 638 N N . LYS A 1 81 ? -6.350 9.036 5.005 1.00 92.88 81 LYS A N 1
ATOM 639 C CA . LYS A 1 81 ? -7.037 7.884 5.590 1.00 92.88 81 LYS A CA 1
ATOM 640 C C . LYS A 1 81 ? -6.476 7.527 6.963 1.00 92.88 81 LYS A C 1
ATOM 642 O O . LYS A 1 81 ? -7.255 7.240 7.870 1.00 92.88 81 LYS A O 1
ATOM 647 N N . ILE A 1 82 ? -5.154 7.561 7.133 1.00 93.62 82 ILE A N 1
ATOM 648 C CA . ILE A 1 82 ? -4.494 7.328 8.424 1.00 93.62 82 ILE A CA 1
ATOM 649 C C . ILE A 1 82 ? -4.915 8.397 9.432 1.00 93.62 82 ILE A C 1
ATOM 651 O O . ILE A 1 82 ? -5.293 8.038 10.545 1.00 93.62 82 ILE A O 1
ATOM 655 N N . ALA A 1 83 ? -4.915 9.675 9.047 1.00 92.38 83 ALA A N 1
ATOM 656 C CA . ALA A 1 83 ? -5.347 10.766 9.919 1.00 92.38 83 ALA A CA 1
ATOM 657 C C . ALA A 1 83 ? -6.809 10.586 10.362 1.00 92.38 83 ALA A C 1
ATOM 659 O O . ALA A 1 83 ? -7.105 10.619 11.556 1.00 92.38 83 ALA A O 1
ATOM 660 N N . SER A 1 84 ? -7.703 10.274 9.420 1.00 94.00 84 SER A N 1
ATOM 661 C CA . SER A 1 84 ? -9.121 10.017 9.711 1.00 94.00 84 SER A CA 1
ATOM 662 C C . SER A 1 84 ? -9.315 8.832 10.666 1.00 94.00 84 SER A C 1
ATOM 664 O O . SER A 1 84 ? -10.105 8.901 11.607 1.00 94.00 84 SER A O 1
ATOM 666 N N . LEU A 1 85 ? -8.573 7.738 10.459 1.00 94.44 85 LEU A N 1
ATOM 667 C CA . LEU A 1 85 ? -8.620 6.560 11.332 1.00 94.44 8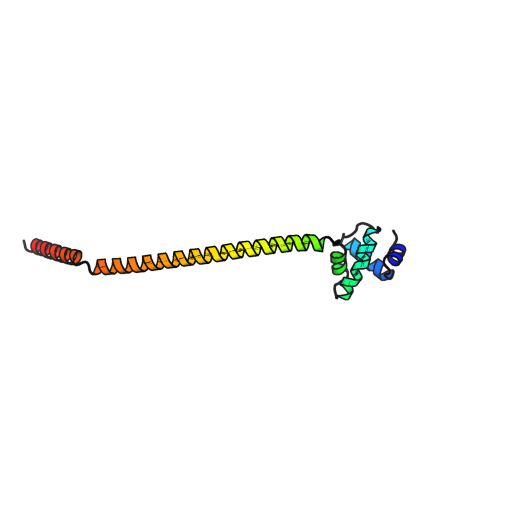5 LEU A CA 1
ATOM 668 C C . LEU A 1 85 ? -8.030 6.839 12.720 1.00 94.44 85 LEU A C 1
ATOM 670 O O . LEU A 1 85 ? -8.488 6.266 13.707 1.00 94.44 85 LEU A O 1
ATOM 674 N N . GLN A 1 86 ? -7.017 7.700 12.821 1.00 95.44 86 GLN A N 1
ATOM 675 C CA . GLN A 1 86 ? -6.455 8.125 14.103 1.00 95.44 86 GLN A CA 1
ATOM 676 C C . GLN A 1 86 ? -7.450 8.975 14.897 1.00 95.44 86 GLN A C 1
ATOM 678 O O . GLN A 1 86 ? -7.619 8.736 16.092 1.00 95.44 86 GLN A O 1
ATOM 683 N N . GLU A 1 87 ? -8.145 9.911 14.248 1.00 95.38 87 GLU A N 1
ATOM 684 C CA . GLU A 1 87 ? -9.218 10.687 14.881 1.00 95.38 87 GLU A CA 1
ATOM 685 C C . GLU A 1 87 ? -10.369 9.791 15.348 1.00 95.38 87 GLU A C 1
ATOM 687 O O . GLU A 1 87 ? -10.861 9.936 16.470 1.00 95.38 87 GLU A O 1
ATOM 692 N N . GLU A 1 88 ? -10.776 8.826 14.521 1.00 95.25 88 GLU A N 1
ATOM 693 C CA . GLU A 1 88 ? -11.812 7.863 14.885 1.00 95.25 88 GLU A CA 1
ATOM 694 C C . GLU A 1 88 ? -11.393 6.982 16.066 1.00 95.25 88 GLU A C 1
ATOM 696 O O . GLU A 1 88 ? -12.173 6.824 17.004 1.00 95.25 88 GLU A O 1
ATOM 701 N N . ASN A 1 89 ? -10.157 6.476 16.084 1.00 96.06 89 ASN A N 1
ATOM 702 C CA . ASN A 1 89 ? -9.643 5.728 17.232 1.00 96.06 89 ASN A CA 1
ATOM 703 C C . ASN A 1 89 ? -9.657 6.568 18.511 1.00 96.06 89 ASN A C 1
ATOM 705 O O . ASN A 1 89 ? -10.138 6.098 19.536 1.00 96.06 89 ASN A O 1
ATOM 709 N N . GLN A 1 90 ? -9.205 7.824 18.458 1.00 95.50 90 GLN A N 1
ATOM 710 C CA . GLN A 1 90 ? -9.239 8.712 19.625 1.00 95.50 90 GLN A CA 1
ATOM 711 C C . GLN A 1 90 ? -10.667 8.984 20.112 1.00 95.50 90 GLN A C 1
ATOM 713 O O . GLN A 1 90 ? -10.905 9.099 21.318 1.00 95.50 90 GLN A O 1
ATOM 718 N N . ARG A 1 91 ? -11.632 9.097 19.191 1.00 96.69 91 ARG A N 1
ATOM 719 C CA . ARG A 1 91 ? -13.054 9.230 19.531 1.00 96.69 91 ARG A CA 1
ATOM 720 C C . ARG A 1 91 ? -13.564 7.970 20.232 1.00 96.69 91 ARG A C 1
ATOM 722 O O . ARG A 1 91 ? -14.136 8.080 21.313 1.00 96.69 91 ARG A O 1
ATOM 729 N N . LEU A 1 92 ? -13.302 6.796 19.662 1.00 96.25 92 LEU A N 1
ATOM 730 C CA . LEU A 1 92 ? -13.713 5.506 20.223 1.00 96.25 92 LEU A CA 1
ATOM 731 C C . LEU A 1 92 ? -13.070 5.234 21.589 1.00 96.25 92 LEU A C 1
ATOM 733 O O . LEU A 1 92 ? -13.734 4.735 22.492 1.00 96.25 92 LEU A O 1
ATOM 737 N N . GLU A 1 93 ? -11.801 5.595 21.784 1.00 96.25 93 GLU A N 1
ATOM 738 C CA . GLU A 1 93 ? -11.125 5.483 23.082 1.00 96.25 93 GLU A CA 1
ATOM 739 C C . GLU A 1 93 ? -11.791 6.352 24.155 1.00 96.25 93 GLU A C 1
ATOM 741 O O . GLU A 1 93 ? -11.913 5.926 25.308 1.00 96.25 93 GLU A O 1
ATOM 746 N N . ARG A 1 94 ? -12.258 7.550 23.783 1.00 95.31 94 ARG A N 1
ATOM 747 C CA . ARG A 1 94 ? -13.000 8.438 24.685 1.00 95.31 94 ARG A CA 1
ATOM 748 C C . ARG A 1 94 ? -14.365 7.860 25.042 1.00 95.31 94 ARG A C 1
ATOM 750 O O . ARG A 1 94 ? -14.676 7.776 26.227 1.00 95.31 94 ARG A O 1
ATOM 757 N N . GLU A 1 95 ? -15.132 7.423 24.045 1.00 95.44 95 GLU A N 1
ATOM 758 C CA . GLU A 1 95 ? -16.441 6.782 24.245 1.00 95.44 95 GLU A CA 1
ATOM 759 C C . GLU A 1 95 ? -16.313 5.540 25.139 1.00 95.44 95 GLU A C 1
ATOM 761 O O . GLU A 1 95 ? -17.059 5.383 26.104 1.00 95.44 95 GLU A O 1
ATOM 766 N N . LEU A 1 96 ? -15.293 4.708 24.906 1.00 95.12 96 LEU A N 1
ATOM 767 C CA . LEU A 1 96 ? -15.000 3.549 25.748 1.00 95.12 96 LEU A CA 1
ATOM 768 C C . LEU A 1 96 ? -14.653 3.950 27.191 1.00 95.12 96 LEU A C 1
ATOM 770 O O . LEU A 1 96 ? -14.987 3.232 28.135 1.00 95.12 96 LEU A O 1
ATOM 774 N N . GLY A 1 97 ? -13.954 5.071 27.381 1.00 95.94 97 GLY A N 1
ATOM 775 C CA . GLY A 1 97 ? -13.665 5.629 28.701 1.00 95.94 97 GLY A CA 1
ATOM 776 C C . GLY A 1 97 ? -14.931 6.067 29.442 1.00 95.94 97 GLY A C 1
ATOM 777 O O . GLY A 1 97 ? -15.105 5.727 30.613 1.00 95.94 97 GLY A O 1
ATOM 778 N N . GLU A 1 98 ? -15.830 6.768 28.753 1.00 95.12 98 GLU A N 1
ATOM 779 C CA . GLU A 1 98 ? -17.126 7.205 29.286 1.00 95.12 98 GLU A CA 1
ATOM 780 C C . GLU A 1 98 ? -18.028 6.010 29.627 1.00 95.12 98 GLU A C 1
ATOM 782 O O . GLU A 1 98 ? -18.607 5.947 30.714 1.00 95.12 98 GLU A O 1
ATOM 787 N N . GLU A 1 99 ? -18.089 5.001 28.758 1.00 94.38 99 GLU A N 1
ATOM 788 C CA . GLU A 1 99 ? -18.868 3.788 29.004 1.00 94.38 99 GLU A CA 1
ATOM 789 C C . GLU A 1 99 ? -18.313 2.993 30.195 1.00 94.38 99 GLU A C 1
ATOM 791 O O . GLU A 1 99 ? -19.061 2.561 31.071 1.00 94.38 99 GLU A O 1
ATOM 796 N N . LYS A 1 100 ? -16.987 2.875 30.323 1.00 94.94 100 LYS A N 1
ATOM 797 C CA . LYS A 1 100 ? -16.374 2.259 31.511 1.00 94.94 100 LYS A CA 1
ATOM 798 C C . LYS A 1 100 ? -16.710 3.015 32.796 1.00 94.94 100 LYS A C 1
ATOM 800 O O . LYS A 1 100 ? -16.935 2.370 33.820 1.00 94.94 100 LYS A O 1
ATOM 805 N N . ALA A 1 101 ? -16.753 4.346 32.755 1.00 93.94 101 ALA A N 1
ATOM 806 C CA . ALA A 1 101 ? -17.124 5.161 33.909 1.00 93.94 101 ALA A CA 1
ATOM 807 C C . ALA A 1 101 ? -18.594 4.951 34.304 1.00 93.94 101 ALA A C 1
ATOM 809 O O . ALA A 1 101 ? -18.883 4.739 35.481 1.00 93.94 101 ALA A O 1
ATOM 810 N N . THR A 1 102 ? -19.512 4.919 33.334 1.00 94.19 102 THR A N 1
ATOM 811 C CA . THR A 1 102 ? -20.935 4.651 33.611 1.00 94.19 102 THR A CA 1
ATOM 812 C C . THR A 1 102 ? -21.159 3.234 34.138 1.00 94.19 102 THR A C 1
ATOM 814 O O . THR A 1 102 ? -21.914 3.045 35.089 1.00 94.19 102 THR A O 1
ATOM 817 N N . VAL A 1 103 ? -20.456 2.231 33.602 1.00 94.44 103 VAL A N 1
ATOM 818 C CA . VAL A 1 103 ? -20.491 0.857 34.130 1.00 94.44 103 VAL A CA 1
ATOM 819 C C . VAL A 1 103 ? -19.981 0.801 35.572 1.00 94.44 103 VAL A C 1
ATOM 821 O O . VAL A 1 103 ? -20.556 0.077 36.385 1.00 94.44 103 VAL A O 1
ATOM 824 N N . ALA A 1 104 ? -18.928 1.549 35.909 1.00 93.25 104 ALA A N 1
ATOM 825 C CA . ALA A 1 104 ? -18.424 1.622 37.279 1.00 93.25 104 ALA A CA 1
ATOM 826 C C . ALA A 1 104 ? -19.453 2.256 38.232 1.00 93.25 104 ALA A C 1
ATOM 828 O O . ALA A 1 104 ? -19.736 1.674 39.277 1.00 93.25 104 ALA A O 1
ATOM 829 N N . GLU A 1 105 ? -20.075 3.374 37.842 1.00 94.00 105 GLU A N 1
ATOM 830 C CA . GLU A 1 105 ? -21.132 4.027 38.631 1.00 94.00 105 GLU A CA 1
ATOM 831 C C . GLU A 1 105 ? -22.344 3.104 38.834 1.00 94.00 105 GLU A C 1
ATOM 833 O O . GLU A 1 105 ? -22.886 2.993 39.935 1.00 94.00 105 GLU A O 1
ATOM 838 N N . LEU A 1 106 ? -22.773 2.403 37.780 1.00 92.62 106 LEU A N 1
ATOM 839 C CA . LEU A 1 106 ? -23.888 1.461 37.858 1.00 92.62 106 LEU A CA 1
ATOM 840 C C . LEU A 1 106 ? -23.571 0.270 38.763 1.00 92.62 106 LEU A C 1
ATOM 842 O O . LEU A 1 106 ? -24.451 -0.163 39.506 1.00 92.62 106 LEU A O 1
ATOM 846 N N . LYS A 1 107 ? -22.334 -0.241 38.738 1.00 91.69 107 LYS A N 1
ATOM 847 C CA . LYS A 1 107 ? -21.891 -1.292 39.664 1.00 91.69 107 LYS A CA 1
ATOM 848 C C . LYS A 1 107 ? -21.907 -0.816 41.111 1.00 91.69 107 LYS A C 1
ATOM 850 O O . LYS A 1 107 ? -22.472 -1.507 41.949 1.00 91.69 107 LYS A O 1
ATOM 855 N N . GLU A 1 108 ? -21.367 0.368 41.391 1.00 90.12 108 GLU A N 1
ATOM 856 C CA . GLU A 1 108 ? -21.380 0.943 42.741 1.00 90.12 108 GLU A CA 1
ATOM 857 C C . GLU A 1 108 ? -22.819 1.147 43.240 1.00 90.12 108 GLU A C 1
ATOM 859 O O . GLU A 1 108 ? -23.160 0.786 44.367 1.00 90.12 108 GLU A O 1
ATOM 864 N N . ARG A 1 109 ? -23.712 1.642 42.374 1.00 88.88 109 ARG A N 1
ATOM 865 C CA . ARG A 1 109 ? -25.141 1.749 42.690 1.00 88.88 109 ARG A CA 1
ATOM 866 C C . ARG A 1 109 ? -25.784 0.396 42.959 1.00 88.88 109 ARG A C 1
ATOM 868 O O . ARG A 1 109 ? -26.568 0.307 43.901 1.00 88.88 109 ARG A O 1
ATOM 875 N N . LEU A 1 110 ? -25.475 -0.629 42.167 1.00 89.06 110 LEU A N 1
ATOM 876 C CA . LEU A 1 110 ? -25.998 -1.978 42.368 1.00 89.06 110 LEU A CA 1
ATOM 877 C C . LEU A 1 110 ? -25.556 -2.533 43.729 1.00 89.06 110 LEU A C 1
ATOM 879 O O . LEU A 1 110 ? -26.406 -2.938 44.515 1.00 89.06 110 LEU A O 1
ATOM 883 N N . GLU A 1 111 ? -24.266 -2.444 44.054 1.00 85.94 111 GLU A N 1
ATOM 884 C CA . GLU A 1 111 ? -23.712 -2.866 45.349 1.00 85.94 111 GLU A CA 1
ATOM 885 C C . GLU A 1 111 ? -24.332 -2.080 46.520 1.00 85.94 111 GLU A C 1
ATOM 887 O O . GLU A 1 111 ? -24.681 -2.643 47.564 1.00 85.94 111 GLU A O 1
ATOM 892 N N . SER A 1 112 ? -24.557 -0.774 46.342 1.00 80.00 112 SER A N 1
ATOM 893 C CA . SER A 1 112 ? -25.254 0.062 47.328 1.00 80.00 112 SER A CA 1
ATOM 894 C C . SER A 1 112 ? -26.714 -0.364 47.527 1.00 80.00 112 SER A C 1
ATOM 896 O O . SER A 1 112 ? -27.262 -0.266 48.625 1.00 80.00 112 SER A O 1
ATOM 898 N N . PHE A 1 113 ? -27.368 -0.847 46.473 1.00 77.94 113 PHE A N 1
ATOM 899 C CA . PHE A 1 113 ? -28.759 -1.272 46.523 1.00 77.94 113 PHE A CA 1
ATOM 900 C C . PHE A 1 113 ? -28.884 -2.661 47.151 1.00 77.94 113 PHE A C 1
ATOM 902 O O . PHE A 1 113 ? -29.737 -2.867 48.012 1.00 77.94 113 PHE A O 1
ATOM 909 N N . GLU A 1 114 ? -28.009 -3.595 46.784 1.00 76.06 114 GLU A N 1
ATOM 910 C CA . GLU A 1 114 ? -27.931 -4.934 47.375 1.00 76.06 114 GLU A CA 1
ATOM 911 C C . GLU A 1 114 ? -27.653 -4.851 48.882 1.00 76.06 114 GLU A C 1
ATOM 913 O O . GLU A 1 114 ? -28.414 -5.405 49.679 1.00 76.06 114 GLU A O 1
ATOM 918 N N . SER A 1 115 ? -26.672 -4.045 49.297 1.00 67.50 115 SER A N 1
ATOM 919 C CA . SER A 1 115 ? -26.377 -3.817 50.719 1.00 67.50 115 SER A CA 1
ATOM 920 C C . SER A 1 115 ? -27.521 -3.128 51.477 1.00 67.50 115 SER A C 1
ATOM 922 O O . SER A 1 115 ? -27.798 -3.474 52.626 1.00 67.50 115 SER A O 1
ATOM 924 N N . ASN A 1 116 ? -28.246 -2.194 50.855 1.00 61.94 116 ASN A N 1
ATOM 925 C CA . ASN A 1 116 ? -29.442 -1.595 51.459 1.00 61.94 116 ASN A CA 1
ATOM 926 C C . ASN A 1 116 ? -30.633 -2.561 51.523 1.00 61.94 116 ASN A C 1
ATOM 928 O O . ASN A 1 116 ? -31.473 -2.434 52.412 1.00 61.94 116 ASN A O 1
ATOM 932 N N . THR A 1 117 ? -30.717 -3.534 50.616 1.00 59.00 117 THR A N 1
ATOM 933 C CA . THR A 1 117 ? -31.775 -4.554 50.622 1.00 59.00 117 THR A CA 1
ATOM 934 C C . THR A 1 117 ? -31.541 -5.573 51.740 1.00 59.00 117 THR A C 1
ATOM 936 O O . THR A 1 117 ? -32.493 -5.960 52.418 1.00 59.00 117 THR A O 1
ATOM 939 N N . GLU A 1 118 ? -30.284 -5.944 52.000 1.00 58.03 118 GLU A N 1
ATOM 940 C CA . GLU A 1 118 ? -29.900 -6.779 53.148 1.00 58.03 118 GLU A CA 1
ATOM 941 C C . GLU A 1 118 ? -30.079 -6.056 54.493 1.00 58.03 118 GLU A C 1
ATOM 943 O O . GLU A 1 118 ? -30.500 -6.673 55.472 1.00 58.03 118 GLU A O 1
ATOM 948 N N . ASN A 1 119 ? -29.836 -4.741 54.532 1.00 56.34 119 ASN A N 1
ATOM 949 C CA . ASN A 1 119 ? -29.943 -3.917 55.741 1.00 56.34 119 ASN A CA 1
ATOM 950 C C . ASN A 1 119 ? -31.313 -3.239 55.935 1.00 56.34 119 ASN A C 1
ATOM 952 O O . ASN A 1 119 ? -31.486 -2.469 56.884 1.00 56.34 119 ASN A O 1
ATOM 956 N N . SER A 1 120 ? -32.297 -3.488 55.062 1.00 59.59 120 SER A N 1
ATOM 957 C CA . SER A 1 120 ? -33.613 -2.853 55.166 1.00 59.59 120 SER A CA 1
ATOM 958 C C . SER A 1 120 ? -34.369 -3.380 56.385 1.00 59.59 120 SER A C 1
ATOM 960 O O . SER A 1 120 ? -35.000 -4.443 56.359 1.00 59.59 120 SER A O 1
ATOM 962 N N . SER A 1 121 ? -34.331 -2.594 57.463 1.00 60.50 121 SER A N 1
ATOM 963 C CA . SER A 1 121 ? -35.028 -2.854 58.725 1.00 60.50 121 SER A CA 1
ATOM 964 C C . SER A 1 121 ? -36.524 -3.104 58.527 1.00 60.50 121 SER A C 1
ATOM 966 O O . SER A 1 121 ? -37.105 -3.903 59.251 1.00 60.50 121 SER A O 1
ATOM 968 N N . ALA A 1 122 ? -37.142 -2.509 57.503 1.00 62.91 122 ALA A N 1
ATOM 969 C CA . ALA A 1 122 ? -38.543 -2.743 57.173 1.00 62.91 122 ALA A CA 1
ATOM 970 C C . ALA A 1 122 ? -38.809 -4.199 56.748 1.00 62.91 122 ALA A C 1
ATOM 972 O O . ALA A 1 122 ? -39.755 -4.810 57.235 1.00 62.91 122 ALA A O 1
ATOM 973 N N . ILE A 1 123 ? -37.966 -4.791 55.892 1.00 65.50 123 ILE A N 1
ATOM 974 C CA . ILE A 1 123 ? -38.123 -6.193 55.457 1.00 65.50 123 ILE A CA 1
ATOM 975 C C . ILE A 1 123 ? -37.849 -7.151 56.623 1.00 65.50 123 ILE A C 1
ATOM 977 O O . ILE A 1 123 ? -38.520 -8.178 56.750 1.00 65.50 123 ILE A O 1
ATOM 981 N N . ALA A 1 124 ? -36.888 -6.814 57.486 1.00 66.25 124 ALA A N 1
ATOM 982 C CA . ALA A 1 124 ? -36.600 -7.583 58.692 1.00 66.25 124 ALA A CA 1
ATOM 983 C C . ALA A 1 124 ? -37.789 -7.584 59.670 1.00 66.25 124 ALA A C 1
ATOM 985 O O . ALA A 1 124 ? -38.196 -8.656 60.116 1.00 66.25 124 ALA A O 1
ATOM 986 N N . VAL A 1 125 ? -38.397 -6.418 59.920 1.00 68.44 125 VAL A N 1
ATOM 987 C CA . VAL A 1 125 ? -39.597 -6.276 60.764 1.00 68.44 125 VAL A CA 1
ATOM 988 C C . VAL A 1 125 ? -40.779 -7.041 60.168 1.00 68.44 125 VAL A C 1
ATOM 990 O O . VAL A 1 125 ? -41.382 -7.855 60.858 1.00 68.44 125 VAL A O 1
ATOM 993 N N . TYR A 1 126 ? -41.044 -6.912 58.862 1.00 72.31 126 TYR A N 1
ATOM 994 C CA . TYR A 1 126 ? -42.111 -7.685 58.212 1.00 72.31 126 TYR A CA 1
ATOM 995 C C . TYR A 1 126 ? -41.890 -9.202 58.298 1.00 72.31 126 TYR A C 1
ATOM 997 O O . TYR A 1 126 ? -42.849 -9.955 58.465 1.00 72.31 126 TYR A O 1
ATOM 1005 N N . LYS A 1 127 ? -40.644 -9.682 58.197 1.00 73.81 127 LYS A N 1
ATOM 1006 C CA . LYS A 1 127 ? -40.334 -11.107 58.392 1.00 73.81 127 LYS A CA 1
ATOM 1007 C C . LYS A 1 127 ? -40.623 -11.562 59.818 1.00 73.81 127 LYS A C 1
ATOM 1009 O O . LYS A 1 127 ? -41.111 -12.677 59.991 1.00 73.81 127 LYS A O 1
ATOM 1014 N N . GLU A 1 128 ? -40.309 -10.744 60.815 1.00 75.44 128 GLU A N 1
ATOM 1015 C CA . GLU A 1 128 ? -40.558 -11.071 62.218 1.00 75.44 128 GLU A CA 1
ATOM 1016 C C . GLU A 1 128 ? -42.059 -11.054 62.550 1.00 75.44 128 GLU A C 1
ATOM 1018 O O . GLU A 1 128 ? -42.564 -12.002 63.157 1.00 75.44 128 GLU A O 1
ATOM 1023 N N . ASP A 1 129 ? -42.796 -10.065 62.043 1.00 77.62 129 ASP A N 1
ATOM 1024 C CA . ASP A 1 129 ? -44.250 -9.956 62.199 1.00 77.62 129 ASP A CA 1
ATOM 1025 C C . ASP A 1 129 ? -44.982 -11.141 61.556 1.00 77.62 129 ASP A C 1
ATOM 1027 O O . ASP A 1 129 ? -45.864 -11.746 62.168 1.00 77.62 129 ASP A O 1
ATOM 1031 N N . VAL A 1 130 ? -44.580 -11.545 60.344 1.00 81.56 130 VAL A N 1
ATOM 1032 C CA . VAL A 1 130 ? -45.145 -12.723 59.661 1.00 81.56 130 VAL A CA 1
ATOM 1033 C C . VAL A 1 130 ? -44.850 -14.005 60.435 1.00 81.56 130 VAL A C 1
ATOM 1035 O O . VAL A 1 130 ? -45.710 -14.881 60.530 1.00 81.56 130 VAL A O 1
ATOM 1038 N N . LYS A 1 131 ? -43.650 -14.132 61.006 1.00 79.94 131 LYS A N 1
ATOM 1039 C CA . LYS A 1 131 ? -43.258 -15.310 61.788 1.00 79.94 131 LYS A CA 1
ATOM 1040 C C . LYS A 1 131 ? -44.070 -15.407 63.080 1.00 79.94 131 LYS A C 1
ATOM 1042 O O . LYS A 1 131 ? -44.606 -16.467 63.385 1.00 79.94 131 LYS A O 1
ATOM 1047 N N . THR A 1 132 ? -44.248 -14.280 63.763 1.00 81.94 132 THR A N 1
ATOM 1048 C CA . THR A 1 132 ? -45.068 -14.169 64.975 1.00 81.94 132 THR A CA 1
ATOM 1049 C C . THR A 1 132 ? -46.538 -14.478 64.686 1.00 81.94 132 THR A C 1
ATOM 1051 O O . THR A 1 132 ? -47.163 -15.254 65.408 1.00 81.94 132 THR A O 1
ATOM 1054 N N . ALA A 1 133 ? -47.088 -13.951 63.588 1.00 80.19 133 ALA A N 1
ATOM 1055 C CA . ALA A 1 133 ? -48.452 -14.254 63.157 1.00 80.19 133 ALA A CA 1
ATOM 1056 C C . ALA A 1 133 ? -48.636 -15.738 62.783 1.00 80.19 133 ALA A C 1
ATOM 1058 O O . ALA A 1 133 ? -49.653 -16.342 63.123 1.00 80.19 133 ALA A O 1
ATOM 1059 N N . ALA A 1 134 ? -47.649 -16.349 62.123 1.00 82.81 134 ALA A N 1
ATOM 1060 C CA . ALA A 1 134 ? -47.681 -17.765 61.765 1.00 82.81 134 ALA A CA 1
ATOM 1061 C C . ALA A 1 134 ? -47.604 -18.694 62.991 1.00 82.81 134 ALA A C 1
ATOM 1063 O O . ALA A 1 134 ? -48.280 -19.724 63.017 1.00 82.81 134 ALA A O 1
ATOM 1064 N N . ASP A 1 135 ? -46.821 -18.340 64.010 1.00 79.00 135 ASP A N 1
ATOM 1065 C CA . ASP A 1 135 ? -46.726 -19.118 65.251 1.00 79.00 135 ASP A CA 1
ATOM 1066 C C . ASP A 1 135 ? -47.985 -18.963 66.126 1.00 79.00 135 ASP A C 1
ATOM 1068 O O . ASP A 1 135 ? -48.449 -19.940 66.724 1.00 79.00 135 ASP A O 1
ATOM 1072 N N . ALA A 1 136 ? -48.619 -17.786 66.122 1.00 78.50 136 ALA A N 1
ATOM 1073 C CA . ALA A 1 136 ? -49.924 -17.574 66.754 1.00 78.50 136 ALA A CA 1
ATOM 1074 C C . ALA A 1 136 ? -51.034 -18.415 66.092 1.00 78.50 136 ALA A C 1
ATOM 1076 O O . ALA A 1 136 ? -51.890 -18.968 66.775 1.00 78.50 136 ALA A O 1
ATOM 1077 N N . LEU A 1 137 ? -50.988 -18.583 64.766 1.00 72.38 137 LEU A N 1
ATOM 1078 C CA . LEU A 1 137 ? -51.925 -19.426 64.012 1.00 72.38 137 LEU A CA 1
ATOM 1079 C C . LEU A 1 137 ? -51.718 -20.934 64.219 1.00 72.38 137 LEU A C 1
ATOM 1081 O O . LEU A 1 137 ? -52.644 -21.703 63.994 1.00 72.38 137 LEU A O 1
ATOM 1085 N N . LYS A 1 138 ? -50.526 -21.377 64.636 1.00 73.56 138 LYS A N 1
ATOM 1086 C CA . LYS A 1 138 ? -50.256 -22.789 64.972 1.00 73.56 138 LYS A CA 1
ATOM 1087 C C . LYS A 1 138 ? -50.675 -23.172 66.390 1.00 73.56 138 LYS A C 1
ATOM 1089 O O . LYS A 1 138 ? -50.711 -24.360 66.702 1.00 73.56 138 LYS A O 1
ATOM 1094 N N . THR A 1 139 ? -50.902 -22.185 67.253 1.00 63.25 139 THR A N 1
ATOM 1095 C CA . THR A 1 139 ? -51.229 -22.374 68.675 1.00 63.25 139 THR A CA 1
ATOM 1096 C C . THR A 1 139 ? -52.704 -22.109 69.005 1.00 63.25 139 THR A C 1
ATOM 1098 O O . THR A 1 139 ? -53.104 -22.348 70.144 1.00 63.25 139 THR A O 1
ATOM 1101 N N . ALA A 1 140 ? -53.500 -21.672 68.020 1.00 51.38 140 ALA A N 1
ATOM 1102 C CA . ALA A 1 140 ? -54.961 -21.545 68.068 1.00 51.38 140 ALA A CA 1
ATOM 1103 C C . ALA A 1 140 ? -55.653 -22.776 67.462 1.00 51.38 140 ALA A C 1
ATOM 1105 O O . ALA A 1 140 ? -56.734 -23.143 67.976 1.00 51.38 140 ALA A O 1
#

Secondary structure (DSSP, 8-state):
--HHHHHHHHTS-HHHHHHHHHHHHHTTS-SS--THHHHHHHHHHHHHTTT--HHHHHHHHHS-TTTTHHHHHHHHHHHHHHHHHHHHHHHHHHHHHHHHHHHHHHHHHHHHHHHHHHT-HHHHHHHHHHHHHHHHHHH-

Organism: NCBI:txid1236046

pLDDT: mean 84.16, std 13.24, range [45.91, 96.69]